Protein AF-A0A9X4DHZ4-F1 (afdb_monomer)

Organism: NCBI:txid2219225

Sequence (113 aa):
QLIPADFIVPVVSFNPVADHHQWLYANCLSQSQALMLGKTREEAEAELRGKGLNEADIEKLAPHKVIPGNRPSNTLVVERISPRRLGALVAMYEHKVFVQSVIWGINAFDQWG

Secondary structure (DSSP, 8-state):
----EEEEEESS-SS--TTHHHHHHHHHHHHHHHHHH-B-HHHHHHHHHHTT--HHHHHHHHHHH-B-----EEEEEESS--HHHHHHHHHHHHHHHHHHHHHHT--TT----

Solvent-accessible surface area (backbone atoms only — not comparable to full-atom values): 6720 Å² total; per-residue (Å²): 135,92,70,80,44,82,45,76,47,58,75,44,72,95,70,88,53,88,60,55,64,59,54,52,52,52,50,55,52,50,50,54,48,43,33,42,66,33,36,51,53,69,58,29,38,51,53,40,48,75,70,69,53,54,71,75,57,33,69,66,47,18,73,79,55,43,35,88,29,77,40,61,65,49,78,49,78,40,68,48,85,40,76,70,52,48,51,50,53,51,50,52,51,54,49,54,53,47,53,52,21,62,76,69,74,48,77,80,86,71,78,90,121

Nearest PDB structures (foldseek):
  3ljk-assembly1_A  TM=9.804E-01  e=5.795E-11  Francisella tularensis subsp. tularensis
  3hjb-assembly1_A  TM=9.803E-01  e=1.462E-10  Vibrio cholerae
  4wmj-assembly1_B  TM=9.841E-01  e=3.232E-10  Colias eurytheme
  3nbu-assembly1_A  TM=9.585E-01  e=5.859E-10  Escherichia coli DH5[alp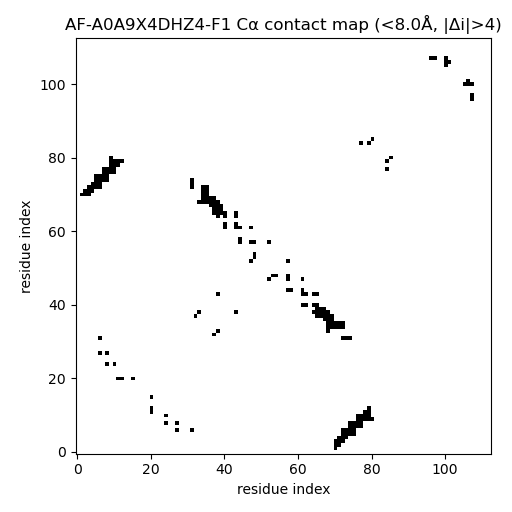ha]
  3nbu-assembly3_F  TM=9.386E-01  e=6.259E-10  Escherichia coli DH5[alpha]

InterPro domains:
  IPR001672 Phosphoglucose isomerase (PGI) [PF00342] (1-113)
  IPR001672 Phosphoglucose isomerase (PGI) [PR00662] (69-87)
  IPR001672 Phosphoglucose isomerase (PGI) [PR00662] (87-101)
  IPR001672 Phosphoglucose isomerase (PGI) [PR00662] (101-113)
  IPR001672 Phosphoglucose isomerase (PGI) [PS51463] (1-113)
  IPR001672 Phosphoglucose isomerase (PGI) [PTHR11469] (2-113)
  IPR035482 Phosphoglucose isomerase, SIS domain 2 [cd05016] (1-113)
  IPR046348 SIS domain superfamily [SSF53697] (2-113)

Mean predicted aligned error: 4.04 Å

Structure (mmCIF, N/CA/C/O backbone):
data_AF-A0A9X4DHZ4-F1
#
_entry.id   AF-A0A9X4DHZ4-F1
#
loop_
_atom_site.group_PDB
_atom_site.id
_atom_site.type_symbol
_atom_site.label_atom_id
_atom_site.label_alt_id
_atom_site.label_comp_id
_atom_site.label_asym_id
_atom_site.label_entity_id
_atom_site.label_seq_id
_atom_site.pdbx_PDB_ins_code
_atom_site.Cartn_x
_atom_site.Cartn_y
_atom_site.Cartn_z
_atom_site.occupancy
_atom_site.B_iso_or_equiv
_atom_site.auth_seq_id
_atom_site.auth_comp_id
_atom_site.auth_asym_id
_atom_site.auth_atom_id
_atom_site.pdbx_PDB_model_num
ATOM 1 N N . GLN A 1 1 ? -13.789 -9.126 1.781 1.00 71.38 1 GLN A N 1
ATOM 2 C CA . GLN A 1 1 ? -12.807 -9.424 0.720 1.00 71.38 1 GLN A CA 1
ATOM 3 C C . GLN A 1 1 ? -11.438 -8.947 1.180 1.00 71.38 1 GLN A C 1
ATOM 5 O O . GLN A 1 1 ? -11.340 -7.825 1.663 1.00 71.38 1 GLN A O 1
ATOM 10 N N . LEU A 1 2 ? -10.421 -9.805 1.104 1.00 90.50 2 LEU A N 1
ATOM 11 C CA . LEU A 1 2 ? -9.030 -9.435 1.366 1.00 90.50 2 LEU A CA 1
ATOM 12 C C . LEU A 1 2 ? -8.455 -8.792 0.098 1.00 90.50 2 LEU A C 1
ATOM 14 O O . LEU A 1 2 ? -8.609 -9.362 -0.980 1.00 90.50 2 LEU A O 1
ATOM 18 N N . ILE A 1 3 ? -7.825 -7.625 0.218 1.00 94.38 3 ILE A N 1
ATOM 19 C CA . ILE A 1 3 ? -7.193 -6.921 -0.905 1.00 94.38 3 ILE A CA 1
ATOM 20 C C . ILE A 1 3 ? -5.751 -6.605 -0.490 1.00 94.38 3 ILE A C 1
ATOM 22 O O . ILE A 1 3 ? -5.567 -5.741 0.369 1.00 94.38 3 ILE A O 1
ATOM 26 N N . PRO A 1 4 ? -4.742 -7.312 -1.032 1.00 95.38 4 PRO A N 1
ATOM 27 C CA . PRO A 1 4 ? -3.340 -6.951 -0.844 1.00 95.38 4 PRO A CA 1
ATOM 28 C C . PRO A 1 4 ? -3.040 -5.585 -1.471 1.00 95.38 4 PRO A C 1
ATOM 30 O O . PRO A 1 4 ? -3.541 -5.286 -2.556 1.00 95.38 4 PRO A O 1
ATOM 33 N N . ALA A 1 5 ? -2.212 -4.776 -0.812 1.00 97.00 5 ALA A N 1
ATOM 34 C CA . ALA A 1 5 ? -1.836 -3.446 -1.292 1.00 97.00 5 ALA A CA 1
ATOM 35 C C . ALA A 1 5 ? -0.312 -3.275 -1.365 1.00 97.00 5 ALA A C 1
ATOM 37 O O . ALA A 1 5 ? 0.392 -3.581 -0.407 1.00 97.00 5 ALA A O 1
ATOM 38 N N . ASP A 1 6 ? 0.187 -2.727 -2.471 1.00 98.12 6 ASP A N 1
ATOM 39 C CA . ASP A 1 6 ? 1.586 -2.315 -2.611 1.00 98.12 6 ASP A CA 1
ATOM 40 C C . ASP A 1 6 ? 1.646 -0.775 -2.531 1.00 98.12 6 ASP A C 1
ATOM 42 O O . ASP A 1 6 ? 1.190 -0.075 -3.436 1.00 98.12 6 ASP A O 1
ATOM 46 N N . PHE A 1 7 ? 2.191 -0.229 -1.441 1.00 98.12 7 PHE A N 1
ATOM 47 C CA . PHE A 1 7 ? 2.483 1.200 -1.303 1.00 98.12 7 PHE A CA 1
ATOM 48 C C . PHE A 1 7 ? 3.870 1.493 -1.864 1.00 98.12 7 PHE A C 1
ATOM 50 O O . PHE A 1 7 ? 4.840 0.833 -1.499 1.00 98.12 7 PHE A O 1
ATOM 57 N N . ILE A 1 8 ? 3.989 2.505 -2.721 1.00 97.81 8 ILE A N 1
ATOM 58 C CA . ILE A 1 8 ? 5.267 2.918 -3.309 1.00 97.81 8 ILE A CA 1
ATOM 59 C C . ILE A 1 8 ? 5.473 4.393 -2.987 1.00 97.81 8 ILE A C 1
ATOM 61 O O . ILE A 1 8 ? 4.654 5.226 -3.375 1.00 97.81 8 ILE A O 1
ATOM 65 N N . VAL A 1 9 ? 6.559 4.728 -2.287 1.00 97.38 9 VAL A N 1
ATOM 66 C CA . VAL A 1 9 ? 6.801 6.102 -1.826 1.00 97.38 9 VAL A CA 1
ATOM 67 C C . VAL A 1 9 ? 8.265 6.520 -2.013 1.00 97.38 9 VAL A C 1
ATOM 69 O O . VAL A 1 9 ? 9.173 5.783 -1.615 1.00 97.38 9 VAL A O 1
ATOM 72 N N . PRO A 1 10 ? 8.537 7.694 -2.622 1.00 97.00 10 PRO A N 1
ATOM 73 C CA . PRO A 1 10 ? 9.879 8.245 -2.662 1.00 97.00 10 PRO A CA 1
ATOM 74 C C . PRO A 1 10 ? 10.246 8.953 -1.350 1.00 97.00 10 PRO A C 1
ATOM 76 O O . PRO A 1 10 ? 9.434 9.689 -0.791 1.00 97.00 10 PRO A O 1
ATOM 79 N N . VAL A 1 11 ? 11.489 8.808 -0.888 1.00 95.94 11 VAL A N 1
ATOM 80 C CA . VAL A 1 11 ? 12.012 9.537 0.285 1.00 95.94 11 VAL A CA 1
ATOM 81 C C . VAL A 1 11 ? 12.155 11.028 -0.024 1.00 95.94 11 VAL A C 1
ATOM 83 O O . VAL A 1 11 ? 11.858 11.868 0.819 1.00 95.94 11 VAL A O 1
ATOM 86 N N . VAL A 1 12 ? 12.549 11.371 -1.252 1.00 95.12 12 VAL A N 1
ATOM 87 C CA . VAL A 1 12 ? 12.845 12.745 -1.665 1.00 95.12 12 VAL A CA 1
ATOM 88 C C . VAL A 1 12 ? 11.949 13.184 -2.825 1.00 95.12 12 VAL A C 1
ATOM 90 O O . VAL A 1 12 ? 11.910 12.538 -3.874 1.00 95.12 12 VAL A O 1
ATOM 93 N N . SER A 1 13 ? 11.290 14.335 -2.661 1.00 94.94 13 SER A N 1
ATOM 94 C CA . SER A 1 13 ? 10.521 15.016 -3.714 1.00 94.94 13 SER A CA 1
ATOM 95 C C . SER A 1 13 ? 11.417 15.829 -4.659 1.00 94.94 13 SER A C 1
ATOM 97 O O . SER A 1 13 ? 12.498 16.284 -4.280 1.00 94.94 13 SER A O 1
ATOM 99 N N . PHE A 1 14 ? 10.945 16.054 -5.888 1.00 95.25 14 PHE A N 1
ATOM 100 C CA . PHE A 1 14 ? 11.506 17.065 -6.798 1.00 95.25 14 PHE A CA 1
ATOM 101 C C . PHE A 1 14 ? 11.031 18.485 -6.483 1.00 95.25 14 PHE A C 1
ATOM 103 O O . PHE A 1 14 ? 11.670 19.445 -6.897 1.00 95.25 14 PHE A O 1
ATOM 110 N N . ASN A 1 15 ? 9.929 18.608 -5.744 1.00 95.31 15 ASN A N 1
ATOM 111 C CA . ASN A 1 15 ? 9.271 19.868 -5.431 1.00 95.31 15 ASN A CA 1
ATOM 112 C C . ASN A 1 15 ? 9.190 20.015 -3.903 1.00 95.31 15 ASN A C 1
ATOM 114 O O . ASN A 1 15 ? 8.194 19.593 -3.305 1.00 95.31 15 ASN A O 1
ATOM 118 N N . PRO A 1 16 ? 10.243 20.534 -3.246 1.00 90.75 16 PRO A N 1
ATOM 119 C CA . PRO A 1 16 ? 10.246 20.756 -1.805 1.00 90.75 16 PRO A CA 1
ATOM 120 C C . PRO A 1 16 ? 9.409 21.999 -1.471 1.00 90.75 16 PRO A C 1
ATOM 122 O O . PRO A 1 16 ? 9.929 23.106 -1.356 1.00 90.75 16 PRO A O 1
ATOM 125 N N . VAL A 1 17 ? 8.092 21.817 -1.368 1.00 95.88 17 VAL A N 1
ATOM 126 C CA . VAL A 1 17 ? 7.140 22.875 -1.003 1.00 95.88 17 VAL A CA 1
ATOM 127 C C . VAL A 1 17 ? 6.650 22.627 0.415 1.00 95.88 17 VAL A C 1
ATOM 129 O O . VAL A 1 17 ? 5.891 21.681 0.641 1.00 95.88 17 VAL A O 1
ATOM 132 N N . ALA A 1 18 ? 7.084 23.482 1.346 1.00 95.62 18 ALA A N 1
ATOM 133 C CA . ALA A 1 18 ? 6.748 23.389 2.767 1.00 95.62 18 ALA A CA 1
ATOM 134 C C . ALA A 1 18 ? 6.856 21.931 3.266 1.00 95.62 18 ALA A C 1
ATOM 136 O O . ALA A 1 18 ? 7.818 21.231 2.944 1.00 95.62 18 ALA A O 1
ATOM 137 N N . ASP A 1 19 ? 5.824 21.453 3.959 1.00 96.75 19 ASP A N 1
ATOM 138 C CA . ASP A 1 19 ? 5.780 20.108 4.533 1.00 96.75 19 ASP A CA 1
ATOM 139 C C . ASP A 1 19 ? 5.003 19.112 3.659 1.00 96.75 19 ASP A C 1
ATOM 141 O O . ASP A 1 19 ? 4.652 18.023 4.111 1.00 96.75 19 ASP A O 1
ATOM 145 N N . HIS A 1 20 ? 4.707 19.448 2.395 1.00 97.19 20 HIS A N 1
ATOM 146 C CA . HIS A 1 20 ? 3.848 18.620 1.537 1.00 97.19 20 HIS A CA 1
ATOM 147 C C . HIS A 1 20 ? 4.354 17.176 1.437 1.00 97.19 20 HIS A C 1
ATOM 149 O O . HIS A 1 20 ? 3.579 16.227 1.565 1.00 97.19 20 HIS A O 1
ATOM 155 N N . HIS A 1 21 ? 5.665 17.002 1.238 1.00 96.88 21 HIS A N 1
ATOM 156 C CA . HIS A 1 21 ? 6.258 15.670 1.112 1.00 96.88 21 HIS A CA 1
ATOM 157 C C . HIS A 1 21 ? 6.267 14.909 2.440 1.00 96.88 21 HIS A C 1
ATOM 159 O O . HIS A 1 21 ? 6.059 13.698 2.458 1.00 96.88 21 HIS A O 1
ATOM 165 N N . GLN A 1 22 ? 6.437 15.617 3.558 1.00 96.19 22 GLN A N 1
ATOM 166 C CA . GLN A 1 22 ? 6.356 15.022 4.888 1.00 96.19 22 GLN A CA 1
ATOM 167 C C . GLN A 1 22 ? 4.940 14.509 5.173 1.00 96.19 22 GLN A C 1
ATOM 169 O O . GLN A 1 22 ? 4.786 13.376 5.627 1.00 96.19 22 GLN A O 1
ATOM 174 N N . TRP A 1 23 ? 3.903 15.286 4.839 1.00 97.06 23 TRP A N 1
ATOM 175 C CA . TRP A 1 23 ? 2.512 14.851 4.975 1.00 97.06 23 TRP A CA 1
ATOM 176 C C . TRP A 1 23 ? 2.178 13.670 4.064 1.00 97.06 23 TRP A C 1
ATOM 178 O O . TRP A 1 23 ? 1.518 12.730 4.508 1.00 97.06 23 TRP A O 1
ATOM 188 N N . LEU A 1 24 ? 2.649 13.671 2.813 1.00 96.94 24 LEU A N 1
ATOM 189 C CA . LEU A 1 24 ? 2.483 12.537 1.898 1.00 96.94 24 LEU A CA 1
ATOM 190 C C . LEU A 1 24 ? 3.096 11.257 2.486 1.00 96.94 24 LEU A C 1
ATOM 192 O O . LEU A 1 24 ? 2.439 10.216 2.541 1.00 96.94 24 LEU A O 1
ATOM 196 N N . TYR A 1 25 ? 4.342 11.343 2.954 1.00 96.12 25 TYR A N 1
ATOM 197 C CA . TYR A 1 25 ? 5.075 10.208 3.507 1.00 96.12 25 TYR A CA 1
ATOM 198 C C . TYR A 1 25 ? 4.428 9.689 4.800 1.00 96.12 25 TYR A C 1
ATOM 200 O O . TYR A 1 25 ? 4.226 8.484 4.952 1.00 96.12 25 TYR A O 1
ATOM 208 N N . ALA A 1 26 ? 4.024 10.595 5.698 1.00 96.81 26 ALA A N 1
ATOM 209 C CA . ALA A 1 26 ? 3.314 10.253 6.927 1.00 96.81 26 ALA A CA 1
ATOM 210 C C . ALA A 1 26 ? 1.987 9.535 6.642 1.00 96.81 26 ALA A C 1
ATOM 212 O O . ALA A 1 26 ? 1.682 8.540 7.297 1.00 96.81 26 ALA A O 1
ATOM 213 N N . ASN A 1 27 ? 1.229 9.983 5.634 1.00 97.44 27 ASN A N 1
ATOM 214 C CA . ASN A 1 27 ? 0.003 9.306 5.210 1.00 97.44 27 ASN A CA 1
ATOM 215 C C . ASN A 1 27 ? 0.275 7.912 4.630 1.00 97.44 27 ASN A C 1
ATOM 217 O O . ASN A 1 27 ? -0.448 6.973 4.940 1.00 97.44 27 ASN A O 1
ATOM 221 N N . CYS A 1 28 ? 1.325 7.742 3.824 1.00 97.00 28 CYS A N 1
ATOM 222 C CA . CYS A 1 28 ? 1.690 6.425 3.300 1.00 97.00 28 CYS A CA 1
ATOM 223 C C . CYS A 1 28 ? 1.953 5.420 4.434 1.00 97.00 28 CYS A C 1
ATOM 225 O O . CYS A 1 28 ? 1.426 4.305 4.422 1.00 97.00 28 CYS A O 1
ATOM 227 N N . LEU A 1 29 ? 2.737 5.826 5.438 1.00 95.50 29 LEU A N 1
ATOM 228 C CA . LEU A 1 29 ? 3.024 4.978 6.592 1.00 95.50 29 LEU A CA 1
ATOM 229 C C . LEU A 1 29 ? 1.775 4.733 7.441 1.00 95.50 29 LEU A C 1
ATOM 231 O O . LEU A 1 29 ? 1.505 3.583 7.790 1.00 95.50 29 LEU A O 1
ATOM 235 N N . SER A 1 30 ? 0.984 5.774 7.719 1.00 96.06 30 SER A N 1
ATOM 236 C CA . SER A 1 30 ? -0.224 5.640 8.536 1.00 96.06 30 SER A CA 1
ATOM 237 C C . SER A 1 30 ? -1.257 4.709 7.901 1.00 96.06 30 SER A C 1
ATOM 239 O O . SER A 1 30 ? -1.890 3.941 8.619 1.00 96.06 30 SER A O 1
ATOM 241 N N . GLN A 1 31 ? -1.386 4.693 6.568 1.00 95.56 31 GLN A N 1
ATOM 242 C CA . GLN A 1 31 ? -2.272 3.756 5.871 1.00 95.56 31 GLN A CA 1
ATOM 243 C C . GLN A 1 31 ? -1.794 2.307 6.001 1.00 95.56 31 GLN A C 1
ATOM 245 O O . GLN A 1 31 ? -2.594 1.440 6.351 1.00 95.56 31 GLN A O 1
ATOM 250 N N . SER A 1 32 ? -0.500 2.036 5.795 1.00 94.62 32 SER A N 1
ATOM 251 C CA . SER A 1 32 ? 0.049 0.685 6.004 1.00 94.62 32 SER A CA 1
ATOM 252 C C . SER A 1 32 ? -0.136 0.206 7.454 1.00 94.62 32 SER A C 1
ATOM 254 O O . SER A 1 32 ? -0.567 -0.922 7.696 1.00 94.62 32 SER A O 1
ATOM 256 N N . GLN A 1 33 ? 0.076 1.094 8.431 1.00 95.00 33 GLN A N 1
ATOM 257 C CA . GLN A 1 33 ? -0.140 0.806 9.847 1.00 95.00 33 GLN A CA 1
ATOM 258 C C . GLN A 1 33 ? -1.620 0.559 10.169 1.00 95.00 33 GLN A C 1
ATOM 260 O O . GLN A 1 33 ? -1.931 -0.388 10.888 1.00 95.00 33 GLN A O 1
ATOM 265 N N . ALA A 1 34 ? -2.537 1.368 9.632 1.00 94.88 34 ALA A N 1
ATOM 266 C CA . ALA A 1 34 ? -3.974 1.206 9.840 1.00 94.88 34 ALA A CA 1
ATOM 267 C C . ALA A 1 34 ? -4.506 -0.100 9.230 1.00 94.88 34 ALA A C 1
ATOM 269 O O . ALA A 1 34 ? -5.379 -0.739 9.816 1.00 94.88 34 ALA A O 1
ATOM 270 N N . LEU A 1 35 ? -3.969 -0.526 8.080 1.00 95.75 35 LEU A N 1
ATOM 271 C CA . LEU A 1 35 ? -4.285 -1.826 7.483 1.00 95.75 35 LEU A CA 1
ATOM 272 C C . LEU A 1 35 ? -3.813 -2.986 8.368 1.00 95.75 35 LEU A C 1
ATOM 274 O O . LEU A 1 35 ? -4.550 -3.959 8.530 1.00 95.75 35 LEU A O 1
ATOM 278 N N . MET A 1 36 ? -2.627 -2.868 8.969 1.00 95.75 36 MET A N 1
ATOM 279 C CA . MET A 1 36 ? -2.059 -3.890 9.848 1.00 95.75 36 MET A CA 1
ATOM 280 C C . MET A 1 36 ? -2.778 -3.965 11.201 1.00 95.75 36 MET A C 1
ATOM 282 O O . MET A 1 36 ? -3.248 -5.034 11.583 1.00 95.75 36 MET A O 1
ATOM 286 N N . LEU A 1 37 ? -2.867 -2.845 11.920 1.00 96.56 37 LEU A N 1
ATOM 287 C CA . LEU A 1 37 ? -3.350 -2.798 13.304 1.00 96.56 37 LEU A CA 1
ATOM 288 C C . LEU A 1 37 ? -4.874 -2.715 13.396 1.00 96.56 37 LEU A C 1
ATOM 290 O O . LEU A 1 37 ? -5.472 -3.324 14.276 1.00 96.56 37 LEU A O 1
ATOM 294 N N . GLY A 1 38 ? -5.514 -1.985 12.482 1.00 94.88 38 GLY A N 1
ATOM 295 C CA . GLY A 1 38 ? -6.925 -1.650 12.616 1.00 94.88 38 GLY A CA 1
ATOM 296 C C . GLY A 1 38 ? -7.198 -0.698 13.783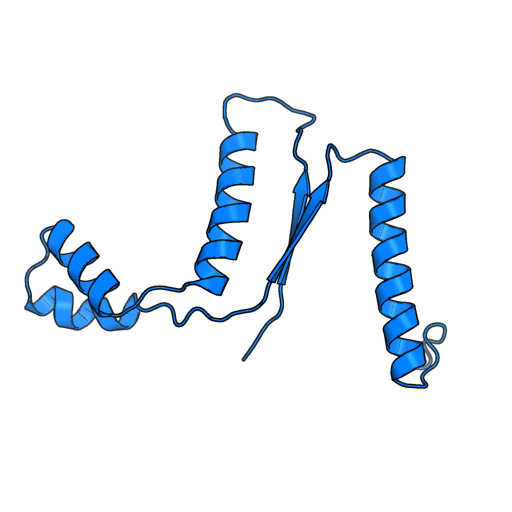 1.00 94.88 38 GLY A C 1
ATOM 297 O O . GLY A 1 38 ? -6.386 0.172 14.094 1.00 94.88 38 GLY A O 1
ATOM 298 N N . LYS A 1 39 ? -8.391 -0.829 14.362 1.00 95.88 39 LYS A N 1
ATOM 299 C CA . LYS A 1 39 ? -8.884 -0.095 15.528 1.00 95.88 39 LYS A CA 1
ATOM 300 C C . LYS A 1 39 ? -9.960 -0.926 16.220 1.00 95.88 39 LYS A C 1
ATOM 302 O O . LYS A 1 39 ? -10.976 -1.234 15.586 1.00 95.88 39 LYS A O 1
ATOM 307 N N . THR A 1 40 ? -9.758 -1.278 17.485 1.00 96.00 40 THR A N 1
ATOM 308 C CA . THR A 1 40 ? -10.722 -2.079 18.252 1.00 96.00 40 THR A CA 1
ATOM 309 C C . THR A 1 40 ? -11.934 -1.253 18.685 1.00 96.00 40 THR A C 1
ATOM 311 O O . THR A 1 40 ? -11.977 -0.027 18.540 1.00 96.00 40 THR A O 1
ATOM 314 N N . ARG A 1 41 ? -12.957 -1.930 19.218 1.00 94.69 41 ARG A N 1
ATOM 315 C CA . ARG A 1 41 ? -14.145 -1.259 19.751 1.00 94.69 41 ARG A CA 1
ATOM 316 C C . ARG A 1 41 ? -13.797 -0.416 20.974 1.00 94.69 41 ARG A C 1
ATOM 318 O O . ARG A 1 41 ? -14.234 0.723 21.053 1.00 94.69 41 ARG A O 1
ATOM 325 N N . GLU A 1 42 ? -12.971 -0.939 21.869 1.00 95.12 42 GLU A N 1
ATOM 326 C CA . GLU A 1 42 ? -12.535 -0.259 23.090 1.00 95.12 42 GLU A CA 1
ATOM 327 C C . GLU A 1 42 ? -11.751 1.016 22.754 1.00 95.12 42 GLU A C 1
ATOM 329 O O . GLU A 1 42 ? -11.982 2.069 23.348 1.00 95.12 42 GLU A O 1
ATOM 334 N N . GLU A 1 43 ? -10.875 0.953 21.746 1.00 95.31 43 GLU A N 1
ATOM 335 C CA . GLU A 1 43 ? -10.144 2.117 21.236 1.00 95.31 43 GLU A CA 1
ATOM 336 C C . GLU A 1 43 ? -11.088 3.157 20.617 1.00 95.31 43 GLU A C 1
ATOM 338 O O . GLU A 1 43 ? -10.935 4.359 20.851 1.00 95.31 43 GLU A O 1
ATOM 343 N N . ALA A 1 44 ? -12.092 2.714 19.853 1.00 94.81 44 ALA A N 1
ATOM 344 C CA . ALA A 1 44 ? -13.095 3.598 19.266 1.00 94.81 44 ALA A CA 1
ATOM 345 C C . ALA A 1 44 ? -13.978 4.271 20.333 1.00 94.81 44 ALA A C 1
ATOM 347 O O . ALA A 1 44 ? -14.244 5.470 20.235 1.00 94.81 44 ALA A O 1
ATOM 348 N N . GLU A 1 45 ? -14.407 3.534 21.359 1.00 95.31 45 GLU A N 1
ATOM 349 C CA . GLU A 1 45 ? -15.178 4.062 22.490 1.00 95.31 45 GLU A CA 1
ATOM 350 C C . GLU A 1 45 ? -14.353 5.065 23.306 1.00 95.31 45 GLU A C 1
ATOM 352 O O . GLU A 1 45 ? -14.840 6.154 23.616 1.00 95.31 45 GLU A O 1
ATOM 357 N N . ALA A 1 46 ? -13.087 4.749 23.599 1.00 95.88 46 ALA A N 1
ATOM 358 C CA . ALA A 1 46 ? -12.173 5.657 24.287 1.00 95.88 46 ALA A CA 1
ATOM 359 C C . ALA A 1 46 ? -11.941 6.956 23.493 1.00 95.88 46 ALA A C 1
ATOM 361 O O . ALA A 1 46 ? -11.984 8.045 24.071 1.00 95.88 46 ALA A O 1
ATOM 362 N N . GLU A 1 47 ? -11.765 6.868 22.168 1.00 94.06 47 GLU A N 1
ATOM 363 C CA . GLU A 1 47 ? -11.625 8.038 21.291 1.00 94.06 47 GLU A CA 1
ATOM 364 C C . GLU A 1 47 ? -12.886 8.918 21.305 1.00 94.06 47 GLU A C 1
ATOM 366 O O . GLU A 1 47 ? -12.792 10.145 21.379 1.00 94.06 47 GLU A O 1
ATOM 371 N N . LEU A 1 48 ? -14.075 8.312 21.234 1.00 94.75 48 LEU A N 1
ATOM 372 C CA . LEU A 1 48 ? -15.344 9.043 21.254 1.00 94.75 48 LEU A CA 1
ATOM 373 C C . LEU A 1 48 ? -15.615 9.694 22.617 1.00 94.75 48 LEU A C 1
ATOM 375 O O . LEU A 1 48 ? -16.069 10.839 22.664 1.00 94.75 48 LEU A O 1
ATOM 379 N N . ARG A 1 49 ? -15.275 9.011 23.715 1.00 95.25 49 ARG A N 1
ATOM 380 C CA . ARG A 1 49 ? -15.371 9.568 25.070 1.00 95.25 49 ARG A CA 1
ATOM 381 C C . ARG A 1 49 ? -14.413 10.742 25.260 1.00 95.25 49 ARG A C 1
ATOM 383 O O . ARG A 1 49 ? -14.813 11.773 25.789 1.00 95.25 49 ARG A O 1
ATOM 390 N N . GLY A 1 50 ? -13.187 10.642 24.739 1.00 95.00 50 GLY A N 1
ATOM 391 C CA . GLY A 1 50 ? -12.218 11.745 24.721 1.00 95.00 50 GLY A CA 1
ATOM 392 C C . GLY A 1 50 ? -12.671 12.963 23.904 1.00 95.00 50 GLY A C 1
ATOM 393 O O . GLY A 1 50 ? -12.234 14.078 24.171 1.00 95.00 50 GLY A O 1
ATOM 394 N N . LYS A 1 51 ? -13.587 12.773 22.945 1.00 93.94 51 LYS A N 1
ATOM 395 C CA . LYS A 1 51 ? -14.241 13.849 22.178 1.00 93.94 51 LYS A CA 1
ATOM 396 C C . LYS A 1 51 ? -15.452 14.469 22.888 1.00 93.94 51 LYS A C 1
ATOM 398 O O . LYS A 1 51 ? -16.042 15.399 22.347 1.00 93.94 51 LYS A O 1
ATOM 403 N N . GLY A 1 52 ? -15.814 13.981 24.077 1.00 94.75 52 GLY A N 1
ATOM 404 C CA . GLY A 1 52 ? -16.897 14.532 24.894 1.00 94.75 52 GLY A CA 1
ATOM 405 C C . GLY A 1 52 ? -18.306 14.095 24.483 1.00 94.75 52 GLY A C 1
ATOM 406 O O . GLY A 1 52 ? -19.267 14.780 24.825 1.00 94.75 52 GLY A O 1
ATOM 407 N N . LEU A 1 53 ? -18.452 12.990 23.741 1.00 93.94 53 LEU A N 1
ATOM 408 C CA . LEU A 1 53 ? -19.772 12.437 23.415 1.00 93.94 53 LEU A CA 1
ATOM 409 C C . LEU A 1 53 ? -20.404 11.760 24.642 1.00 93.94 53 LEU A C 1
ATOM 411 O O . LEU A 1 53 ? -19.703 11.242 25.510 1.00 93.94 53 LEU A O 1
ATOM 415 N N . ASN A 1 54 ? -21.738 11.748 24.701 1.00 95.44 54 ASN A N 1
ATOM 416 C CA . ASN A 1 54 ? -22.470 11.005 25.727 1.00 95.44 54 ASN A CA 1
ATOM 417 C C . ASN A 1 54 ? -22.449 9.490 25.436 1.00 95.44 54 ASN A C 1
ATOM 419 O O . ASN A 1 54 ? -22.227 9.065 24.302 1.00 95.44 54 ASN A O 1
ATOM 423 N N . GLU A 1 55 ? -22.714 8.669 26.454 1.00 93.94 55 GLU A N 1
ATOM 424 C CA . GLU A 1 55 ? -22.600 7.207 26.340 1.00 93.94 55 GLU A CA 1
ATOM 425 C C . GLU A 1 55 ? -23.580 6.604 25.316 1.00 93.94 55 GLU A C 1
ATOM 427 O O . GLU A 1 55 ? -23.227 5.667 24.604 1.00 93.94 55 GLU A O 1
ATOM 432 N N . ALA A 1 56 ? -24.775 7.187 25.163 1.00 95.12 56 ALA A N 1
ATOM 433 C CA . ALA A 1 56 ? -25.767 6.717 24.195 1.00 95.12 56 ALA A CA 1
ATOM 434 C C . ALA A 1 56 ? -25.314 6.926 22.739 1.00 95.12 56 ALA A C 1
ATOM 436 O O . ALA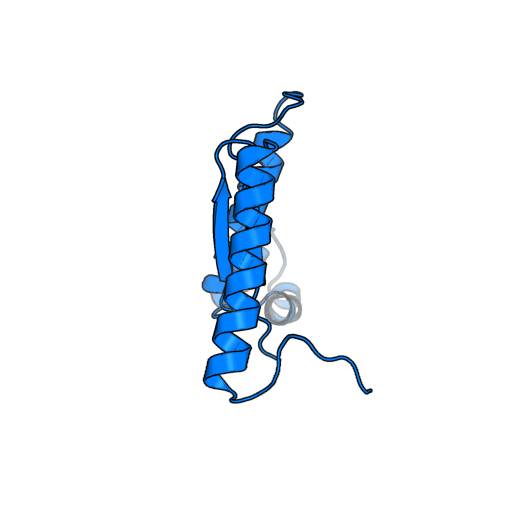 A 1 56 ? -25.599 6.099 21.870 1.00 95.12 56 ALA A O 1
ATOM 437 N N . ASP A 1 57 ? -24.604 8.019 22.459 1.00 95.00 57 ASP A N 1
ATOM 438 C CA . ASP A 1 57 ? -24.022 8.286 21.146 1.00 95.00 57 ASP A CA 1
ATOM 439 C C . ASP A 1 57 ? -22.750 7.460 20.921 1.00 95.00 57 ASP A C 1
ATOM 441 O O . ASP A 1 57 ? -22.512 6.998 19.804 1.00 95.00 57 ASP A O 1
ATOM 445 N N . ILE A 1 58 ? -21.957 7.216 21.972 1.00 94.56 58 ILE A N 1
ATOM 446 C CA . ILE A 1 58 ? -20.782 6.335 21.914 1.00 94.56 58 ILE A CA 1
ATOM 447 C C . ILE A 1 58 ? -21.199 4.914 21.532 1.00 94.56 58 ILE A C 1
ATOM 449 O O . ILE A 1 58 ? -20.645 4.360 20.582 1.00 94.56 58 ILE A O 1
ATOM 453 N N . GLU A 1 59 ? -22.202 4.349 22.206 1.00 94.38 59 GLU A N 1
ATOM 454 C CA . GLU A 1 59 ? -22.680 2.987 21.952 1.00 94.38 59 GLU A CA 1
ATOM 455 C C . GLU A 1 59 ? -23.191 2.817 20.511 1.00 94.38 59 GLU A C 1
ATOM 457 O O . GLU A 1 59 ? -22.956 1.787 19.876 1.00 94.38 59 GLU A O 1
ATOM 462 N N . LYS A 1 60 ? -23.822 3.860 19.956 1.00 95.31 60 LYS A N 1
ATOM 463 C CA . LYS A 1 60 ? -24.282 3.878 18.560 1.00 95.31 60 LYS A CA 1
ATOM 464 C C . LYS A 1 60 ? -23.142 4.041 17.555 1.00 95.31 60 LYS A C 1
ATOM 466 O O . LYS A 1 60 ? -23.180 3.424 16.496 1.00 95.31 60 LYS A O 1
ATOM 471 N N . LEU A 1 61 ? -22.145 4.883 17.838 1.00 95.06 61 LEU A N 1
ATOM 472 C CA . LEU A 1 61 ? -21.110 5.260 16.865 1.00 95.06 61 LEU A CA 1
ATOM 473 C C . LEU A 1 61 ? -19.876 4.355 16.884 1.00 95.06 61 LEU A C 1
ATOM 475 O O . LEU A 1 61 ? -19.245 4.177 15.839 1.00 95.06 61 LEU A O 1
ATOM 479 N N . ALA A 1 62 ? -19.507 3.798 18.038 1.00 94.31 62 ALA A N 1
ATOM 480 C CA . ALA A 1 62 ? -18.300 2.990 18.180 1.00 94.31 62 ALA A CA 1
ATOM 481 C C . ALA A 1 62 ? -18.254 1.785 17.222 1.00 94.31 62 ALA A C 1
ATOM 483 O O . ALA A 1 62 ? -17.219 1.618 16.571 1.00 94.31 62 ALA A O 1
ATOM 484 N N . PRO A 1 63 ? -19.344 1.011 17.010 1.00 94.56 63 PRO A N 1
ATOM 485 C CA . PRO A 1 63 ? -19.334 -0.111 16.067 1.00 94.56 63 PRO A CA 1
ATOM 486 C C . PRO A 1 63 ? -18.998 0.304 14.628 1.00 94.56 63 PRO A C 1
ATOM 488 O O . PRO A 1 63 ? -18.351 -0.447 13.903 1.00 94.56 63 PRO A O 1
ATOM 491 N N . HIS A 1 64 ? -19.378 1.519 14.220 1.00 94.94 64 HIS A N 1
ATOM 492 C CA . HIS A 1 64 ? -19.093 2.058 12.886 1.00 94.94 64 HIS A CA 1
ATOM 493 C C . HIS A 1 64 ? -17.665 2.605 12.734 1.00 94.94 64 HIS A C 1
ATOM 495 O O . HIS A 1 64 ? -17.245 2.920 11.622 1.00 94.94 64 HIS A O 1
ATOM 501 N N . LYS A 1 65 ? -16.916 2.732 13.836 1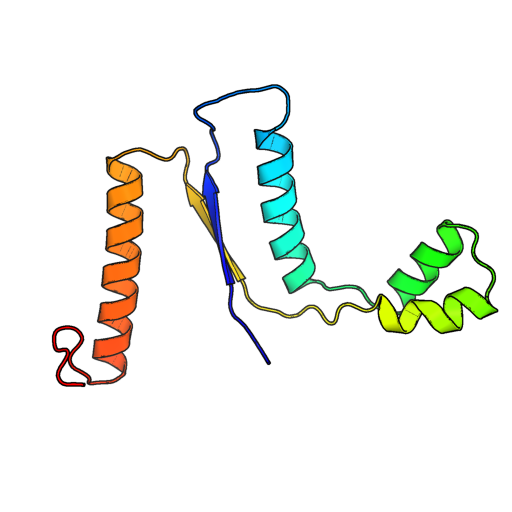.00 93.50 65 LYS A N 1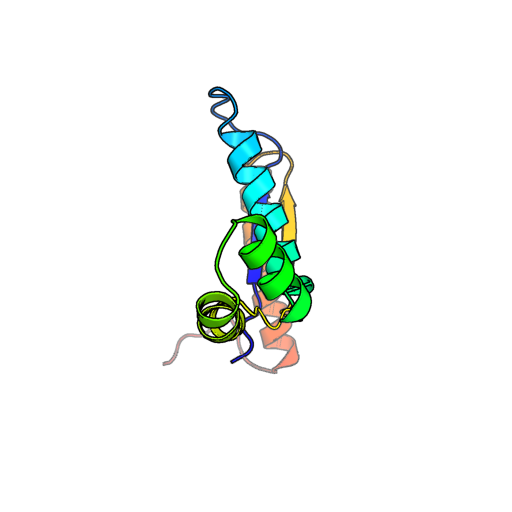
ATOM 502 C CA . LYS A 1 65 ? -15.519 3.192 13.862 1.00 93.50 65 LYS A CA 1
ATOM 503 C C . LYS A 1 65 ? -14.505 2.064 14.053 1.00 93.50 65 LYS A C 1
ATOM 505 O O . LYS A 1 65 ? -13.306 2.334 13.973 1.00 93.50 65 LYS A O 1
ATOM 510 N N . VAL A 1 66 ? -14.964 0.831 14.275 1.00 93.94 66 VAL A N 1
ATOM 511 C CA . VAL A 1 66 ? -14.102 -0.354 14.338 1.00 93.94 66 VAL A CA 1
ATOM 512 C C . VAL A 1 66 ? -13.478 -0.603 12.969 1.00 93.94 66 VAL A C 1
ATOM 514 O O . VAL A 1 66 ? -14.166 -0.658 11.948 1.00 93.94 66 VAL A O 1
ATOM 517 N N . ILE A 1 67 ? -12.162 -0.793 12.953 1.00 93.62 67 ILE A N 1
ATOM 518 C CA . ILE A 1 67 ? -11.413 -1.188 11.763 1.00 93.62 67 ILE A CA 1
ATOM 519 C C . ILE A 1 67 ? -10.795 -2.552 12.074 1.00 93.62 67 ILE A C 1
ATOM 521 O O . ILE A 1 67 ? -9.989 -2.645 12.991 1.00 93.62 67 ILE A O 1
ATOM 525 N N . PRO A 1 68 ? -11.121 -3.622 11.333 1.00 92.00 68 PRO A N 1
ATOM 526 C CA . PRO A 1 68 ? -10.705 -4.975 11.708 1.00 92.00 68 PRO A CA 1
ATOM 527 C C . PRO A 1 68 ? -9.186 -5.218 11.655 1.00 92.00 68 PRO A C 1
ATOM 529 O O . PRO A 1 68 ? -8.722 -6.189 12.240 1.00 92.00 68 PRO A O 1
ATOM 532 N N . GLY A 1 69 ? -8.418 -4.376 10.953 1.00 94.25 69 GLY A N 1
ATOM 533 C CA . GLY A 1 69 ? -6.975 -4.576 10.783 1.00 94.25 69 GLY A CA 1
ATOM 534 C C . GLY A 1 69 ? -6.647 -5.877 10.047 1.00 94.25 69 GLY A C 1
ATOM 535 O O . GLY A 1 69 ? -7.474 -6.388 9.283 1.00 94.25 69 GLY A O 1
ATOM 536 N N . ASN A 1 70 ? -5.439 -6.399 10.276 1.00 96.38 70 ASN A N 1
ATOM 537 C CA . ASN A 1 70 ? -4.930 -7.650 9.707 1.00 96.38 70 ASN A CA 1
ATOM 538 C C . ASN A 1 70 ? -5.086 -7.743 8.174 1.00 96.38 70 ASN A C 1
ATOM 540 O O . ASN A 1 70 ? -5.451 -8.781 7.614 1.00 96.38 70 ASN A O 1
ATOM 544 N N . ARG A 1 71 ? -4.854 -6.624 7.481 1.00 96.06 71 ARG A N 1
ATOM 545 C CA . ARG A 1 71 ? -4.855 -6.540 6.018 1.00 96.06 71 ARG A CA 1
ATOM 546 C C . ARG A 1 71 ? -3.415 -6.400 5.523 1.00 96.06 71 ARG A C 1
ATOM 548 O O . ARG A 1 71 ? -2.722 -5.487 5.967 1.00 96.06 71 ARG A O 1
ATOM 555 N N . PRO A 1 72 ? -2.950 -7.281 4.621 1.00 96.81 72 PRO A N 1
ATOM 556 C CA . PRO A 1 72 ? -1.560 -7.298 4.197 1.00 96.81 72 PRO A CA 1
ATOM 557 C C . PRO A 1 72 ? -1.249 -6.131 3.259 1.00 96.81 72 PRO A C 1
ATOM 559 O O . PRO A 1 72 ? -2.020 -5.821 2.346 1.00 96.81 72 PRO A O 1
ATOM 562 N N . SER A 1 73 ? -0.069 -5.545 3.441 1.00 97.62 73 SER A N 1
ATOM 563 C CA . SER A 1 73 ? 0.497 -4.571 2.515 1.00 97.62 73 SER A CA 1
ATOM 564 C C . SER A 1 73 ? 2.014 -4.690 2.428 1.00 97.62 73 SER A C 1
ATOM 566 O O . SER A 1 73 ? 2.657 -4.957 3.441 1.00 97.62 73 SER A O 1
ATOM 568 N N . ASN A 1 74 ? 2.583 -4.409 1.257 1.00 98.00 74 ASN A N 1
ATOM 569 C CA . ASN A 1 74 ? 4.013 -4.153 1.098 1.00 98.00 74 ASN A CA 1
ATOM 570 C C . ASN A 1 74 ? 4.260 -2.644 1.022 1.00 98.00 74 ASN A C 1
ATOM 572 O O . ASN A 1 74 ? 3.472 -1.922 0.412 1.00 98.00 74 ASN A O 1
ATOM 576 N N . THR A 1 75 ? 5.382 -2.176 1.569 1.00 97.56 75 THR A N 1
ATOM 577 C CA . THR A 1 75 ? 5.822 -0.779 1.425 1.00 97.56 75 THR A CA 1
ATOM 578 C C . THR A 1 75 ? 7.177 -0.744 0.734 1.00 97.56 75 THR A C 1
ATOM 580 O O . THR A 1 75 ? 8.191 -1.147 1.301 1.00 97.56 75 THR A O 1
ATOM 583 N N . LEU A 1 76 ? 7.193 -0.255 -0.502 1.00 97.88 76 LEU A N 1
ATOM 584 C CA . LEU A 1 76 ? 8.378 -0.111 -1.330 1.00 97.88 76 LEU A CA 1
ATOM 585 C C . LEU A 1 76 ? 8.877 1.329 -1.241 1.00 97.88 76 LEU A C 1
ATOM 587 O O . LEU A 1 76 ? 8.271 2.258 -1.781 1.00 97.88 76 LEU A O 1
ATOM 591 N N . VAL A 1 77 ? 10.003 1.506 -0.558 1.00 97.06 77 VAL A N 1
ATOM 592 C CA . VAL A 1 77 ? 10.639 2.812 -0.381 1.00 97.06 77 VAL A CA 1
ATOM 593 C C . VAL A 1 77 ? 11.743 2.978 -1.417 1.00 97.06 77 VAL A C 1
ATOM 595 O O . VAL A 1 77 ? 12.662 2.166 -1.506 1.00 97.06 77 VAL A O 1
ATOM 598 N N . VAL A 1 78 ? 11.665 4.053 -2.195 1.00 96.62 78 VAL A N 1
ATOM 599 C CA . VAL A 1 78 ? 12.689 4.427 -3.179 1.00 96.62 78 VAL A CA 1
ATOM 600 C C . VAL A 1 78 ? 13.290 5.771 -2.787 1.00 96.62 78 VAL A C 1
ATOM 602 O O . VAL A 1 78 ? 12.580 6.651 -2.331 1.00 96.62 78 VAL A O 1
ATOM 605 N N . GLU A 1 79 ? 14.594 5.986 -2.945 1.00 95.62 79 GLU A N 1
ATOM 606 C CA . GLU A 1 79 ? 15.212 7.243 -2.479 1.00 95.62 79 GLU A CA 1
ATOM 607 C C . GLU A 1 79 ? 14.610 8.485 -3.173 1.00 95.62 79 GLU A C 1
ATOM 609 O O . GLU A 1 79 ? 14.155 9.428 -2.537 1.00 95.62 79 GLU A O 1
ATOM 614 N N . ARG A 1 80 ? 14.554 8.467 -4.504 1.00 95.75 80 ARG A N 1
ATOM 615 C CA . ARG A 1 80 ? 13.921 9.487 -5.354 1.00 95.75 80 ARG A CA 1
ATOM 616 C C . ARG A 1 80 ? 13.533 8.817 -6.661 1.00 95.75 80 ARG A C 1
ATOM 618 O O . ARG A 1 80 ? 14.298 7.977 -7.135 1.00 95.75 80 ARG A O 1
ATOM 625 N N . ILE A 1 81 ? 12.425 9.204 -7.284 1.00 97.31 81 ILE A N 1
ATOM 626 C CA . ILE A 1 81 ? 12.095 8.725 -8.633 1.00 97.31 81 ILE A CA 1
ATOM 627 C C . ILE A 1 81 ? 13.115 9.289 -9.626 1.00 97.31 81 ILE A C 1
ATOM 629 O O . ILE A 1 81 ? 13.281 10.490 -9.739 1.00 97.31 81 ILE A O 1
ATOM 633 N N . SER A 1 82 ? 13.842 8.433 -10.330 1.00 97.19 82 SER A N 1
ATOM 634 C CA . SER A 1 82 ? 14.769 8.820 -11.402 1.00 97.19 82 SER A CA 1
ATOM 635 C C . SER A 1 82 ? 14.601 7.847 -12.565 1.00 97.19 82 SER A C 1
ATOM 637 O O . SER A 1 82 ? 14.087 6.755 -12.323 1.00 97.19 82 SER A O 1
ATOM 639 N N . PRO A 1 83 ? 15.050 8.158 -13.796 1.00 98.25 83 PRO A N 1
ATOM 640 C CA . PRO A 1 83 ? 14.904 7.235 -14.926 1.00 98.25 83 PRO A CA 1
ATOM 641 C C . PRO A 1 83 ? 15.421 5.823 -14.614 1.00 98.25 83 PRO A C 1
ATOM 643 O O . PRO A 1 83 ? 14.736 4.836 -14.863 1.00 98.25 83 PRO A O 1
ATOM 646 N N . ARG A 1 84 ? 16.581 5.731 -13.946 1.00 98.31 84 ARG A N 1
ATOM 647 C CA . ARG A 1 84 ? 17.156 4.457 -13.492 1.00 98.31 84 ARG A CA 1
ATOM 648 C C . ARG A 1 84 ? 16.249 3.713 -12.507 1.00 98.31 84 ARG A C 1
ATOM 650 O O . ARG A 1 84 ? 16.049 2.515 -12.659 1.00 98.31 84 ARG A O 1
ATOM 657 N N . ARG A 1 85 ? 15.736 4.394 -11.478 1.00 97.69 85 ARG A N 1
ATOM 658 C CA . ARG A 1 85 ? 14.924 3.755 -10.423 1.00 97.69 85 ARG A CA 1
ATOM 659 C C . ARG A 1 85 ? 13.513 3.435 -10.890 1.00 97.69 85 ARG A C 1
ATOM 661 O O . ARG A 1 85 ? 12.971 2.416 -10.490 1.00 97.69 85 ARG A O 1
ATOM 668 N N . LEU A 1 86 ? 12.950 4.271 -11.757 1.00 98.38 86 LEU A N 1
ATOM 669 C CA . LEU A 1 86 ? 11.679 4.001 -12.409 1.00 98.38 86 LEU A CA 1
ATOM 670 C C . LEU A 1 86 ? 11.793 2.769 -13.312 1.00 98.38 86 LEU A C 1
ATOM 672 O O . LEU A 1 86 ? 10.974 1.869 -13.191 1.00 98.38 86 LEU A O 1
ATOM 676 N N . GLY A 1 87 ? 12.844 2.683 -14.136 1.00 98.56 87 GLY A N 1
ATOM 677 C CA . GLY A 1 87 ? 13.106 1.492 -14.949 1.00 98.56 87 GLY A CA 1
ATOM 678 C C . GLY A 1 87 ? 13.272 0.229 -14.101 1.00 98.56 87 GLY A C 1
ATOM 679 O O . GLY A 1 87 ? 12.673 -0.795 -14.406 1.00 98.56 87 GLY A O 1
ATOM 680 N N . ALA A 1 88 ? 14.005 0.313 -12.985 1.00 98.38 88 ALA A N 1
ATOM 681 C CA . ALA A 1 88 ? 14.135 -0.806 -12.050 1.00 98.38 88 ALA A CA 1
ATOM 682 C C . ALA A 1 88 ? 12.793 -1.211 -11.411 1.00 98.38 88 ALA A C 1
ATOM 684 O O . ALA A 1 88 ? 12.527 -2.399 -11.257 1.00 98.38 88 ALA A O 1
ATOM 685 N N . LEU A 1 89 ? 11.938 -0.242 -11.063 1.00 98.31 89 LEU A N 1
ATOM 686 C CA . LEU A 1 89 ? 10.609 -0.504 -10.509 1.00 98.31 89 LEU A CA 1
ATOM 687 C C . LEU A 1 89 ? 9.706 -1.216 -11.525 1.00 98.31 89 LEU A C 1
ATOM 689 O O . LEU A 1 89 ? 9.041 -2.182 -11.165 1.00 98.31 89 LEU A O 1
ATOM 693 N N . VAL A 1 90 ? 9.712 -0.773 -12.786 1.00 98.62 90 VAL A N 1
ATOM 694 C CA . VAL A 1 90 ? 8.974 -1.430 -13.876 1.00 98.62 90 VAL A CA 1
ATOM 695 C C . VAL A 1 90 ? 9.476 -2.862 -14.069 1.00 98.62 90 VAL A C 1
ATOM 697 O O . VAL A 1 90 ? 8.681 -3.793 -13.964 1.00 98.62 90 VAL A O 1
ATOM 700 N N . ALA A 1 91 ? 10.790 -3.049 -14.226 1.00 98.69 91 ALA A N 1
ATOM 701 C CA . ALA A 1 91 ? 11.399 -4.367 -14.414 1.00 98.69 91 ALA A CA 1
ATOM 702 C C . ALA A 1 91 ? 11.103 -5.333 -13.252 1.00 98.69 91 ALA A C 1
ATOM 704 O O . ALA A 1 91 ? 10.871 -6.524 -13.453 1.00 98.69 91 ALA A O 1
ATOM 705 N N . MET A 1 92 ? 11.053 -4.826 -12.016 1.00 98.69 92 MET A N 1
ATOM 706 C CA . MET A 1 92 ? 10.665 -5.621 -10.849 1.00 98.69 92 MET A CA 1
ATOM 707 C C . MET A 1 92 ? 9.231 -6.162 -10.977 1.00 98.69 92 MET A C 1
ATOM 709 O O . MET A 1 92 ? 8.994 -7.328 -10.661 1.00 98.69 92 MET A O 1
ATOM 713 N N . TYR A 1 93 ? 8.277 -5.357 -11.458 1.00 98.62 93 TYR A N 1
ATOM 714 C CA . TYR A 1 93 ? 6.904 -5.820 -11.683 1.00 98.62 93 TYR A CA 1
ATOM 715 C C . TYR A 1 93 ? 6.776 -6.734 -12.910 1.00 98.62 93 TYR A C 1
ATOM 717 O O . TYR A 1 93 ? 6.021 -7.703 -12.845 1.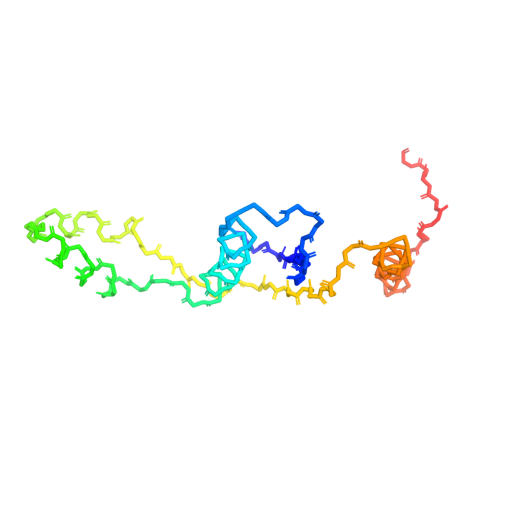00 98.62 93 TYR A O 1
ATOM 725 N N . GLU A 1 94 ? 7.541 -6.504 -13.980 1.00 98.75 94 GLU A N 1
ATOM 726 C CA . GLU A 1 94 ? 7.616 -7.426 -15.126 1.00 98.75 94 GLU A CA 1
ATOM 727 C C . GLU A 1 94 ? 8.071 -8.820 -14.673 1.00 98.75 94 GLU A C 1
ATOM 729 O O . GLU A 1 94 ? 7.417 -9.825 -14.959 1.00 98.75 94 GLU A O 1
ATOM 734 N N . HIS A 1 95 ? 9.134 -8.889 -13.867 1.00 98.62 95 HIS A N 1
ATOM 735 C CA . HIS A 1 95 ? 9.602 -10.151 -13.300 1.00 98.62 95 HIS A CA 1
ATOM 736 C C . HIS A 1 95 ? 8.631 -10.745 -12.270 1.00 98.62 95 HIS A C 1
ATOM 738 O O . HIS A 1 95 ? 8.481 -11.964 -12.232 1.00 98.62 95 HIS A O 1
ATOM 744 N N . LYS A 1 96 ? 7.911 -9.928 -11.484 1.00 98.62 96 LYS A N 1
ATOM 745 C CA . LYS A 1 96 ? 6.828 -10.402 -10.596 1.00 98.62 96 LYS A CA 1
ATOM 746 C C . LYS A 1 96 ? 5.734 -11.124 -11.391 1.00 98.62 96 LYS A C 1
ATOM 748 O O . LYS A 1 96 ? 5.254 -12.169 -10.953 1.00 98.62 96 LYS A O 1
ATOM 753 N N . VAL A 1 97 ? 5.314 -10.576 -12.532 1.00 98.25 97 VAL A N 1
ATOM 754 C CA . VAL A 1 97 ? 4.297 -11.192 -13.406 1.00 98.25 97 VAL A CA 1
ATOM 755 C C . VAL A 1 97 ? 4.845 -12.458 -14.064 1.00 98.25 97 VAL A C 1
ATOM 757 O O . VAL A 1 97 ? 4.188 -13.495 -14.021 1.00 98.25 97 VAL A O 1
ATOM 760 N N . PHE A 1 98 ? 6.071 -12.413 -14.584 1.00 98.62 98 PHE A N 1
ATOM 761 C CA . PHE A 1 98 ? 6.725 -13.580 -15.177 1.00 98.62 98 PHE A CA 1
ATOM 762 C C . PHE A 1 98 ? 6.886 -14.742 -14.182 1.00 98.62 98 PHE A C 1
ATOM 764 O O . PHE A 1 98 ? 6.567 -15.883 -14.496 1.00 98.62 98 PHE A O 1
ATOM 771 N N . VAL A 1 99 ? 7.327 -14.479 -12.949 1.00 98.81 99 VAL A N 1
ATOM 772 C CA . VAL A 1 99 ? 7.449 -15.529 -11.923 1.00 98.81 99 VAL A CA 1
ATOM 773 C C . VAL A 1 99 ? 6.089 -16.163 -11.625 1.00 98.81 99 VAL A C 1
ATOM 775 O O . VAL A 1 99 ? 5.996 -17.386 -11.535 1.00 98.81 99 VAL A O 1
ATOM 778 N N . GLN A 1 100 ? 5.024 -15.361 -11.520 1.00 98.62 100 GLN A N 1
ATOM 779 C CA . GLN A 1 100 ? 3.668 -15.883 -11.331 1.00 98.62 100 GLN A CA 1
ATOM 780 C C . GLN A 1 100 ? 3.230 -16.781 -12.495 1.00 98.62 100 GLN A C 1
ATOM 782 O O . GLN A 1 100 ? 2.666 -17.845 -12.252 1.00 98.62 100 GLN A O 1
ATOM 787 N N . SER A 1 101 ? 3.533 -16.411 -13.744 1.00 98.44 101 SER A N 1
ATOM 788 C CA . SER A 1 101 ? 3.171 -17.236 -14.901 1.00 98.44 101 SER A CA 1
ATOM 789 C C . SER A 1 101 ? 3.907 -18.573 -14.914 1.00 98.44 101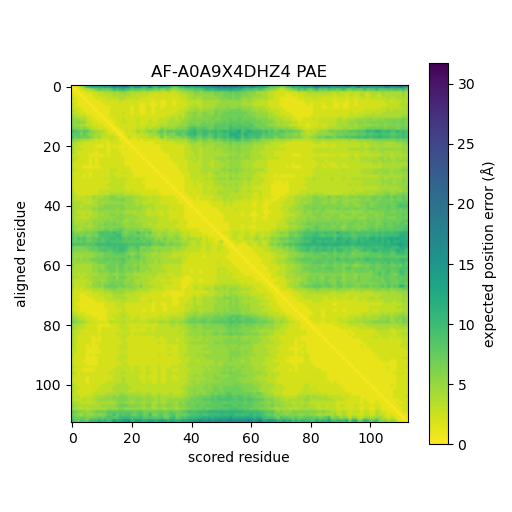 SER A C 1
ATOM 791 O O . SER A 1 101 ? 3.299 -19.599 -15.204 1.00 98.44 101 SER A O 1
ATOM 793 N N . VAL A 1 102 ? 5.195 -18.577 -14.552 1.00 98.56 102 VAL A N 1
ATOM 794 C CA . VAL A 1 102 ? 5.998 -19.802 -14.433 1.00 98.56 102 VAL A CA 1
ATOM 795 C C . VAL A 1 102 ? 5.438 -20.706 -13.335 1.00 98.56 102 VAL A C 1
ATOM 797 O O . VAL A 1 102 ? 5.286 -21.903 -13.561 1.00 98.56 102 VAL A O 1
ATOM 800 N N . ILE A 1 103 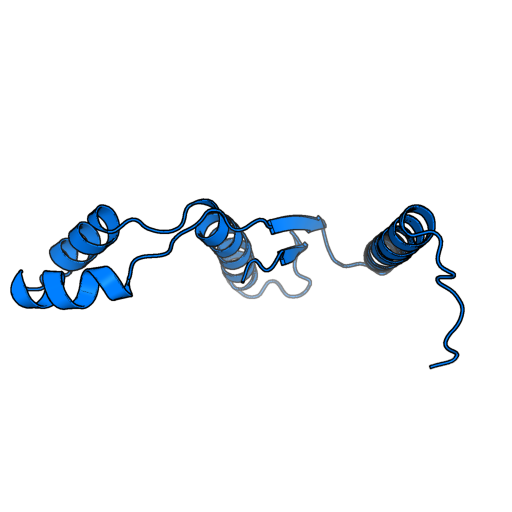? 5.075 -20.144 -12.175 1.00 98.62 103 ILE A N 1
ATOM 801 C CA . ILE A 1 103 ? 4.449 -20.897 -11.075 1.00 98.62 103 ILE A CA 1
ATOM 802 C C . ILE A 1 103 ? 3.110 -21.505 -11.511 1.00 98.62 103 ILE A C 1
ATOM 804 O O . ILE A 1 103 ? 2.818 -22.649 -11.170 1.00 98.62 103 ILE A O 1
ATOM 808 N N . TRP A 1 104 ? 2.298 -20.762 -12.266 1.00 98.44 104 TRP A N 1
ATOM 809 C CA . TRP A 1 104 ? 0.998 -21.233 -12.751 1.00 98.44 104 TRP A CA 1
ATOM 810 C C . TRP A 1 104 ? 1.065 -22.080 -14.026 1.00 98.44 104 TRP A C 1
ATOM 812 O O . TRP A 1 104 ? 0.040 -22.616 -14.440 1.00 98.44 104 TRP A O 1
ATOM 822 N N . GLY A 1 105 ? 2.239 -22.230 -14.644 1.00 98.12 105 GLY A N 1
ATOM 823 C CA . GLY A 1 105 ? 2.409 -23.001 -15.876 1.00 98.12 105 GLY A CA 1
ATOM 824 C C . GLY A 1 105 ? 1.694 -22.401 -17.093 1.00 98.12 105 GLY A C 1
ATOM 825 O O . GLY A 1 105 ? 1.268 -23.150 -17.969 1.00 98.12 105 GLY A O 1
ATOM 826 N N . ILE A 1 106 ? 1.543 -21.073 -17.149 1.00 98.00 106 ILE A N 1
ATOM 827 C CA . ILE A 1 106 ? 0.888 -20.356 -18.257 1.00 98.00 106 ILE A CA 1
ATOM 828 C C . ILE A 1 106 ? 1.885 -19.508 -19.053 1.00 98.00 106 ILE A C 1
ATOM 830 O O . ILE A 1 106 ? 2.939 -19.110 -18.549 1.00 98.00 106 ILE A O 1
ATOM 834 N N . ASN A 1 107 ? 1.532 -19.191 -20.298 1.00 97.25 107 ASN A N 1
ATOM 835 C CA . ASN A 1 107 ? 2.306 -18.274 -21.125 1.00 97.25 107 ASN A CA 1
ATOM 836 C C . ASN A 1 107 ? 2.007 -16.816 -20.734 1.00 97.25 107 ASN A C 1
ATOM 838 O O . ASN A 1 107 ? 0.876 -16.363 -20.855 1.00 97.25 107 ASN A O 1
ATOM 842 N N . ALA A 1 108 ? 3.017 -16.070 -20.281 1.00 96.50 108 ALA A N 1
ATOM 843 C CA . ALA A 1 108 ? 2.876 -14.644 -19.954 1.00 96.50 108 ALA A CA 1
ATOM 844 C C . ALA A 1 108 ? 2.873 -13.718 -21.180 1.00 96.50 108 ALA A C 1
ATOM 846 O O . ALA A 1 108 ? 2.692 -12.512 -21.023 1.00 96.50 108 ALA A O 1
ATOM 847 N N . PHE A 1 109 ? 3.149 -14.252 -22.370 1.00 97.12 109 PHE A N 1
ATOM 848 C CA . PHE A 1 109 ? 3.483 -13.459 -23.553 1.00 97.12 109 PHE A CA 1
ATOM 849 C C . PHE A 1 109 ? 2.499 -13.639 -24.714 1.00 97.12 109 PHE A C 1
ATOM 851 O O . PHE A 1 109 ? 2.799 -13.213 -25.828 1.00 97.12 109 PHE A O 1
ATOM 858 N N . ASP A 1 110 ? 1.353 -14.282 -24.485 1.00 95.81 110 ASP A N 1
ATOM 859 C CA . ASP A 1 110 ? 0.255 -14.302 -25.449 1.00 95.81 110 ASP A CA 1
ATOM 860 C C . ASP A 1 110 ? -0.956 -13.481 -24.981 1.00 95.81 110 ASP A C 1
ATOM 862 O O . ASP A 1 110 ? -1.071 -13.090 -23.821 1.00 95.81 110 ASP A O 1
ATOM 866 N N . GLN A 1 111 ? -1.839 -13.169 -25.934 1.00 92.31 111 GLN A N 1
ATOM 867 C CA . GLN A 1 111 ? -3.085 -12.435 -25.710 1.00 92.31 111 GLN A CA 1
ATOM 868 C C . GLN A 1 111 ? -4.164 -12.893 -26.707 1.00 92.31 111 GLN A C 1
ATOM 870 O O . GLN A 1 111 ? -4.633 -12.122 -27.537 1.00 92.31 111 GLN A O 1
ATOM 875 N N . TRP A 1 112 ? -4.506 -14.185 -26.684 1.00 94.19 112 TRP A N 1
ATOM 876 C CA . TRP A 1 112 ? -5.484 -14.784 -27.613 1.00 94.19 112 TRP A CA 1
ATOM 877 C C . TRP A 1 112 ? -6.951 -14.473 -27.298 1.00 94.19 112 TRP A C 1
ATOM 879 O O . TRP A 1 112 ? -7.810 -14.773 -28.129 1.00 94.19 112 TRP A O 1
ATOM 889 N N . GLY A 1 113 ? -7.216 -13.984 -26.081 1.00 84.75 113 GLY A N 1
ATOM 890 C CA . GLY A 1 113 ? -8.556 -13.640 -25.599 1.00 84.75 113 GLY A CA 1
ATOM 891 C C . GLY A 1 113 ? -9.245 -12.557 -26.415 1.00 84.75 113 GLY A C 1
ATOM 892 O O . GLY A 1 113 ? -8.545 -11.771 -27.090 1.00 84.75 113 GLY A O 1
#

pLDDT: mean 95.88, std 3.1, range [71.38, 98.81]

Foldseek 3Di:
DADEEEAEAAQDDPDPDPCVNVVVVVVSVVVQVCQAPWAALVRLLVVVVVVVDDPVVSVVCSVVRTTPHPHHYHYHYHHYDDPVVVVVVVVVVVVVQVVVCVVVVHDPPDDPD

Radius of gyration: 20.71 Å; Cα contacts (8 Å, |Δi|>4): 105; chains: 1; bounding box: 43×46×54 Å

=== Feature glossary ===
The record interleaves many kinds of information about one protein. Here is each kind framed as the question it answers.

Q: Are the domains correctly placed relative to each other?
A: Predicted aligned error is AlphaFold's pairwise confidence. Unlike pLDDT (per-residue), PAE is per-residue-pair and captures whether two parts of the structure are correctly placed relative to each other. Units are ångströms of expected positional error.

Q: Which residues are in helices, strands, or loops?
A: Eight-state secondary structure (DSSP): H is the canonical α-helix, G the tighter 3₁₀-helix, I the wider π-helix; E/B are β-structure, T and S are turns and bends, and '-' is everything else. DSSP derives these from the pattern of main-chain N–H···O=C hydrogen bonds, not from the sequence.

Q: What if only a Cα trace is available?
A: P-SEA three-state annotation labels each residue as helix, strand, or coil based purely on the geometry of the Cα trace. It serves as a fallback when the full backbone (and thus DSSP) is unavailable.

Q: What are the backbone torsion angles?
A: φ (phi) and ψ (psi) are the two rotatable backbone dihedrals per residue: φ is the C(i-1)–N–Cα–C torsion, ψ is the N–Cα–C–N(i+1) torsion, both in degrees on (−180°, 180°]. α-helical residues cluster near (−60°, −45°); β-strand residues near (−120°, +130°). A Ramachandran plot is simply a scatter of (φ, ψ) for every residue.

Q: What known structures does this most resemble?
A: Structural nearest neighbors (via Foldseek easy-search vs the PDB). Reported per hit: target PDB id, E-value, and alignment TM-score. A TM-score above ~0.5 is the conventional threshold for 'same fold'.

Q: What family and function is it annotated with?
A: Database cross-references. InterPro integrates a dozen domain/family signature databases into unified entries with residue-range hits. GO terms attach function/process/location labels with evidence codes. CATH codes position the fold in a four-level structural taxonomy. Organism is the NCBI-taxonomy species name.

Q: Which residues are buried vs exposed?
A: Solvent accessibility: the surface area of each residue that a 1.4 Å water probe can touch, in Å². When only backbone atoms are present the absolute values are lower than full-atom SASA (side chains contribute most of the area) and are flagged as backbone-only.

Q: What do the diagnostic plots show?
A: Three diagnostic plots accompany the record. The Cα contact map visualizes the tertiary structure as a 2D adjacency matrix (8 Å cutoff, sequence-local contacts suppressed). The Ramachandran plot shows the distribution of backbone (φ, ψ) torsions, with points in the α a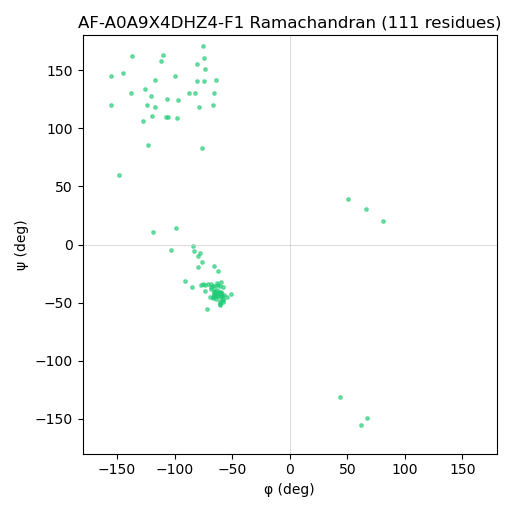nd β basins reflecting secondary structure content. The PAE plot shows AlphaFold's inter-residue confidence as a color matrix.

Q: What is the amino-acid chain?
A: The amino-acid sequence is the protein's primary structure: the linear order of residues from the N-terminus to the C-terminus, written in one-letter code. Everything else here — the 3D coordinates, the secondary structure, the domain annotations — is ultimately a consequence of this string.

Q: What do the rendered images show?
A: The six renders are orthographic views along the three Cartesian axes in both directions. Representation (cartoon, sticks, or surface) and color scheme (sequence-rainbow or by-chain) vary across proteins so the training set covers all the common visualization conventions.

Q: Where is each backbone atom in 3D?
A: The mmCIF table is the protein's shape written out atom by atom. For each backbone N, Cα, C, and carbonyl O, it records an (x, y, z) coordinate triple in Å plus the residue type, chain letter, and residue number.

Q: How mobile is each atom in the crystal?
A: For experimental (PDB) structures, the B-factor (temperature factor) quantifies the positional spread of each atom in the crystal — a combination of thermal vibration and static disorder — in units of Å². High B-factors mark flexible loops or poorly resolved regions; low B-factors mark the rigid, well-ordered core.

Q: How big and how compact is the whole molecule?
A: Three whole-structure scalars: the radius of gyration (RMS distance of Cα from centroid, in Å), the count of Cα–Cα contacts (pairs closer than 8 Å and separated by more than four residues in sequence — i.e. tertiary, not local, contacts), and the bounding-box dimensions. Together they distinguish compact globular folds from extended fibres or disordered chains.

Q: What does the local fold look like, residue by residue?
A: A 3Di character summarizes, for each residue, the relative orientation of the Cα frame of its nearest spatial neighbor. Because it encodes fold topology rather than chemistry, 3Di alignments detect remote structural similarity that sequence alignment misses.

Q: How confident is the AlphaFold model at each residue?
A: For AlphaFold models, the B-factor field carries pLDDT — the model's own estimate of local accuracy on a 0–100 scale. Regions with pLDDT<50 should be treated as essentially unmodeled; they often correspond to intrinsically disordered segments.